Protein AF-A0A661NFJ4-F1 (afdb_monomer)

Secondary structure (DSSP, 8-state):
-EEEES--TT--GGGGGGGGGSS-EEEEESS--GGGGT-SEEEE---GGGS-EEEE-TT--EEEE---SPPSTT---HHHHHHHHHHHTT------SHHHHHHHHHSPP-STTS-S--

Nearest PDB structures (foldseek):
  8gym-assembly1_s1  TM=8.996E-01  e=2.548E-04  Tetrahymena thermophila SB210
  8b9z-assembly1_G  TM=8.780E-01  e=3.306E-04  Drosophila melanogaster
  6zkh-assembly1_3  TM=8.379E-01  e=2.548E-04  Ovis aries
  8qby-assembly1_G  TM=8.697E-01  e=7.218E-04  Paracoccus denitrificans PD1222
  5xtb-assembly1_M  TM=7.937E-01  e=1.964E-04  Homo sapiens

pLDDT: mean 86.98, std 15.1, range [30.31, 97.31]

Structure (mmCIF, N/CA/C/O backbone):
data_AF-A0A661NFJ4-F1
#
_entry.id   AF-A0A661NFJ4-F1
#
loop_
_atom_site.group_PDB
_atom_site.id
_atom_site.type_symbol
_atom_site.label_atom_id
_atom_site.label_alt_id
_atom_site.label_comp_id
_atom_site.label_asym_id
_atom_site.label_entity_id
_atom_site.label_seq_id
_atom_site.pdbx_PDB_ins_code
_atom_site.Cartn_x
_atom_site.Cartn_y
_atom_site.Cartn_z
_atom_site.occupancy
_atom_site.B_iso_or_equiv
_atom_site.auth_seq_id
_atom_site.auth_comp_id
_atom_site.auth_asym_id
_atom_site.auth_atom_id
_atom_site.pdbx_PDB_model_num
ATOM 1 N N . GLY A 1 1 ? -8.322 -1.959 15.022 1.00 85.56 1 GLY A N 1
ATOM 2 C CA . GLY A 1 1 ? -8.517 -2.694 13.759 1.00 85.56 1 GLY A CA 1
ATOM 3 C C . GLY A 1 1 ? -7.172 -3.016 13.150 1.00 85.56 1 GLY A C 1
ATOM 4 O O . GLY A 1 1 ? -6.188 -2.419 13.565 1.00 85.56 1 GLY A O 1
ATOM 5 N N . VAL A 1 2 ? -7.128 -3.949 12.206 1.00 91.12 2 VAL A N 1
ATOM 6 C CA . VAL A 1 2 ? -5.935 -4.354 11.458 1.00 91.12 2 VAL A CA 1
ATOM 7 C C . VAL A 1 2 ? -6.188 -4.130 9.974 1.00 91.12 2 VAL A C 1
ATOM 9 O O . VAL A 1 2 ? -7.239 -4.509 9.456 1.00 91.12 2 VAL A O 1
ATOM 12 N N . LEU A 1 3 ? -5.210 -3.520 9.309 1.00 91.62 3 LEU A N 1
ATOM 13 C CA . LEU A 1 3 ? -5.178 -3.347 7.865 1.00 91.62 3 LEU A CA 1
ATOM 14 C C . LEU A 1 3 ? -4.001 -4.148 7.310 1.00 91.62 3 LEU A C 1
ATOM 16 O O . LEU A 1 3 ? -2.861 -3.916 7.707 1.00 91.62 3 LEU A O 1
ATOM 20 N N . VAL A 1 4 ? -4.280 -5.088 6.413 1.00 91.50 4 VAL A N 1
ATOM 21 C CA . VAL A 1 4 ? -3.267 -5.918 5.753 1.00 91.50 4 VAL A CA 1
ATOM 22 C C . VAL A 1 4 ? -3.078 -5.425 4.325 1.00 91.50 4 VAL A C 1
ATOM 24 O O . VAL A 1 4 ? -4.048 -5.232 3.596 1.00 91.50 4 VAL A O 1
ATOM 27 N N . LEU A 1 5 ? -1.822 -5.206 3.935 1.00 92.06 5 LEU A N 1
ATOM 28 C CA . LEU A 1 5 ? -1.446 -4.769 2.593 1.00 92.06 5 LEU A CA 1
ATOM 29 C C . LEU A 1 5 ? -0.798 -5.937 1.845 1.00 92.06 5 LEU A C 1
ATOM 31 O O . LEU A 1 5 ? 0.300 -6.366 2.194 1.00 92.06 5 LEU A O 1
ATOM 35 N N . GLY A 1 6 ? -1.467 -6.420 0.802 1.00 86.31 6 GLY A N 1
ATOM 36 C CA . GLY A 1 6 ? -1.006 -7.531 -0.025 1.00 86.31 6 GLY A CA 1
ATOM 37 C C . GLY A 1 6 ? -1.443 -8.911 0.468 1.00 86.31 6 GLY A C 1
ATOM 38 O O . GLY A 1 6 ? -2.171 -9.063 1.446 1.00 86.31 6 GLY A O 1
ATOM 39 N N . SER A 1 7 ? -0.997 -9.931 -0.265 1.00 74.06 7 SER A N 1
ATOM 40 C CA . SER A 1 7 ? -1.223 -11.336 0.073 1.00 74.06 7 SER A CA 1
ATOM 41 C C . SER A 1 7 ? -0.051 -11.844 0.904 1.00 74.06 7 SER A C 1
ATOM 43 O O . SER A 1 7 ? 1.107 -11.575 0.582 1.00 74.06 7 SER A O 1
ATOM 45 N N . ALA A 1 8 ? -0.346 -12.554 1.987 1.00 68.81 8 ALA A N 1
ATOM 46 C CA . ALA A 1 8 ? 0.600 -12.871 3.047 1.00 68.81 8 ALA A CA 1
ATOM 47 C C . ALA A 1 8 ? 1.588 -14.018 2.727 1.00 68.81 8 ALA A C 1
ATOM 49 O O . ALA A 1 8 ? 1.872 -14.850 3.585 1.00 68.81 8 ALA A O 1
ATOM 50 N N . GLY A 1 9 ? 2.141 -14.029 1.511 1.00 70.75 9 GLY A N 1
ATOM 51 C CA . GLY A 1 9 ? 3.251 -14.894 1.110 1.00 70.75 9 GLY A CA 1
ATOM 52 C C . GLY A 1 9 ? 2.974 -16.386 1.295 1.00 70.75 9 GLY A C 1
ATOM 53 O O . GLY A 1 9 ? 2.007 -16.917 0.755 1.00 70.75 9 GLY A O 1
ATOM 54 N N . ASP A 1 10 ? 3.862 -17.040 2.040 1.00 76.56 10 ASP A N 1
ATOM 55 C CA . ASP A 1 10 ? 3.889 -18.470 2.364 1.00 76.56 10 ASP A CA 1
ATOM 56 C C . ASP A 1 10 ? 2.999 -18.864 3.556 1.00 76.56 10 ASP A C 1
ATOM 58 O O . ASP A 1 10 ? 2.848 -20.051 3.845 1.00 76.56 10 ASP A O 1
ATOM 62 N N . LYS A 1 11 ? 2.394 -17.889 4.243 1.00 81.94 11 LYS A N 1
ATOM 63 C CA . LYS A 1 11 ? 1.555 -18.133 5.422 1.00 81.94 11 LYS A CA 1
ATOM 64 C C . LYS A 1 11 ? 0.238 -18.809 5.054 1.00 81.94 11 LYS A C 1
ATOM 66 O O . LYS A 1 11 ? -0.421 -18.423 4.095 1.00 81.94 11 LYS A O 1
ATOM 71 N N . GLY A 1 12 ? -0.212 -19.755 5.867 1.00 83.69 12 GLY A N 1
ATOM 72 C CA . GLY A 1 12 ? -1.535 -20.365 5.759 1.00 83.69 12 GLY A CA 1
ATOM 73 C C . GLY A 1 12 ? -2.631 -19.534 6.434 1.00 83.69 12 GLY A C 1
ATOM 74 O O . GLY A 1 12 ? -2.366 -18.661 7.255 1.00 83.69 12 GLY A O 1
ATOM 75 N N . ALA A 1 13 ? -3.900 -19.845 6.146 1.00 81.12 13 ALA A N 1
ATOM 76 C CA . ALA A 1 13 ? -5.042 -19.191 6.802 1.00 81.12 13 ALA A CA 1
ATOM 77 C C . ALA A 1 13 ? -5.016 -19.357 8.339 1.00 81.12 13 ALA A C 1
ATOM 79 O O . ALA A 1 13 ? -5.410 -18.452 9.075 1.00 81.12 13 ALA A O 1
ATOM 80 N N . SER A 1 14 ? -4.501 -20.493 8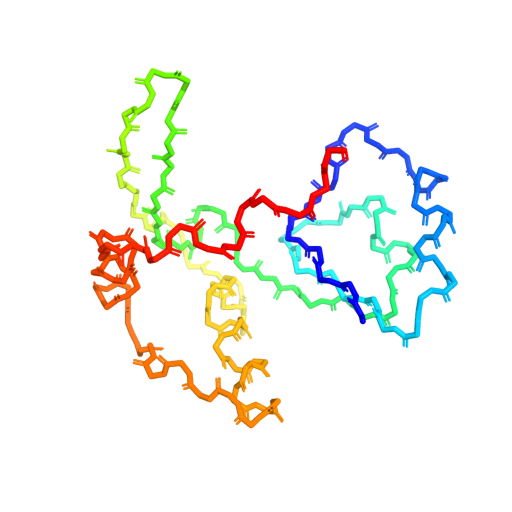.827 1.00 86.06 14 SER A N 1
ATOM 81 C CA . SER A 1 14 ? -4.326 -20.788 10.255 1.00 86.06 14 SER A CA 1
ATOM 82 C C . SER A 1 14 ? -3.385 -19.818 10.964 1.00 86.06 14 SER A C 1
ATOM 84 O O . SER A 1 14 ? -3.587 -19.534 12.143 1.00 86.06 14 SER A O 1
ATOM 86 N N . ASP A 1 15 ? -2.405 -19.257 10.253 1.00 88.25 15 ASP A N 1
ATOM 87 C CA . ASP A 1 15 ? -1.428 -18.329 10.836 1.00 88.25 15 ASP A CA 1
ATOM 88 C C . ASP A 1 15 ? -2.073 -16.991 11.218 1.00 88.25 15 ASP A C 1
ATOM 90 O O . ASP A 1 15 ? -1.551 -16.241 12.043 1.00 88.25 15 ASP A O 1
ATOM 94 N N . PHE A 1 16 ? -3.254 -16.708 10.664 1.00 86.88 16 PHE A N 1
ATOM 95 C CA . PHE A 1 16 ? -4.045 -15.517 10.954 1.00 86.88 16 PHE A CA 1
ATOM 96 C C . PHE A 1 16 ? -5.147 -15.762 11.986 1.00 86.88 16 PHE A C 1
ATOM 98 O O . PHE A 1 16 ? -5.919 -14.845 12.272 1.00 86.88 16 PHE A O 1
ATOM 105 N N . ALA A 1 17 ? -5.214 -16.952 12.596 1.00 86.75 17 ALA A N 1
ATOM 106 C CA . ALA A 1 17 ? -6.213 -17.275 13.614 1.00 86.75 17 ALA A CA 1
ATOM 107 C C . ALA A 1 17 ? -6.312 -16.222 14.744 1.00 86.75 17 ALA A C 1
ATOM 109 O O . ALA A 1 17 ? -7.437 -15.882 15.119 1.00 86.75 17 ALA A O 1
ATOM 110 N N . PRO A 1 18 ? -5.213 -15.615 15.249 1.00 87.38 18 PRO A N 1
ATOM 111 C CA . PRO A 1 18 ? -5.310 -14.547 16.247 1.00 87.38 18 PRO A CA 1
ATOM 112 C C . PRO A 1 18 ? -6.057 -13.296 15.757 1.00 87.38 18 PRO A C 1
ATOM 114 O O . PRO A 1 18 ? -6.724 -12.631 16.550 1.00 87.38 18 PRO A O 1
ATOM 117 N N . LEU A 1 19 ? -5.986 -12.986 14.457 1.00 85.50 19 LEU A N 1
ATOM 118 C CA . LEU A 1 19 ? -6.587 -11.783 13.871 1.00 85.50 19 LEU A CA 1
ATOM 119 C C . LEU A 1 19 ? -8.113 -11.876 13.762 1.00 85.50 19 LEU A C 1
ATOM 121 O O . LEU A 1 19 ? -8.776 -10.844 13.684 1.00 85.50 19 LEU A O 1
ATOM 125 N N . THR A 1 20 ? -8.684 -13.082 13.833 1.00 84.12 20 THR A N 1
ATOM 126 C CA . THR A 1 20 ? -10.145 -13.290 13.810 1.00 84.12 20 THR A CA 1
ATOM 127 C C . THR A 1 20 ? -10.852 -12.685 15.025 1.00 84.12 20 THR A C 1
ATOM 129 O O . THR A 1 20 ? -12.032 -12.357 14.956 1.00 84.12 20 THR A O 1
ATOM 132 N N . LYS A 1 21 ? -10.126 -12.484 16.132 1.00 88.06 21 LYS A N 1
ATOM 133 C CA . LYS A 1 21 ? -10.650 -11.888 17.371 1.00 88.06 21 LYS A CA 1
ATOM 134 C C . LYS A 1 21 ? -10.682 -10.358 17.342 1.00 88.06 21 LYS A C 1
ATOM 136 O O . LYS A 1 21 ? -11.180 -9.740 18.278 1.00 88.06 21 LYS A O 1
ATOM 141 N N . ILE A 1 22 ? -10.117 -9.730 16.311 1.00 90.19 22 ILE A N 1
ATOM 142 C CA . ILE A 1 22 ? -10.006 -8.273 16.222 1.00 90.19 22 ILE A CA 1
ATOM 143 C C . ILE A 1 22 ? -11.274 -7.708 15.585 1.00 90.19 22 ILE A C 1
ATOM 145 O O . ILE A 1 22 ? -11.693 -8.143 14.521 1.00 90.19 22 ILE A O 1
ATOM 149 N N . HIS A 1 23 ? -11.846 -6.674 16.198 1.00 86.75 23 HIS A N 1
ATOM 150 C CA . HIS A 1 23 ? -13.135 -6.092 15.795 1.00 86.75 23 HIS A CA 1
ATOM 151 C C . HIS A 1 23 ? -13.209 -5.485 14.386 1.00 86.75 23 HIS A C 1
ATOM 153 O O . HIS A 1 23 ? -14.303 -5.203 13.918 1.00 86.75 23 HIS A O 1
ATOM 159 N N . ALA A 1 24 ? -12.076 -5.230 13.738 1.00 89.56 24 ALA A N 1
ATOM 160 C CA . ALA A 1 24 ? -12.033 -4.695 12.382 1.00 89.56 24 ALA A CA 1
ATOM 161 C C . ALA A 1 24 ? -10.801 -5.259 11.677 1.00 89.56 24 ALA A C 1
ATOM 163 O O . ALA A 1 24 ? -9.686 -4.938 12.096 1.00 89.56 24 ALA A O 1
ATOM 164 N N . SER A 1 25 ? -10.987 -6.086 10.646 1.00 91.56 25 SER A N 1
ATOM 165 C CA . SER A 1 25 ? -9.906 -6.633 9.816 1.00 91.56 25 SER A CA 1
ATOM 166 C C . SER A 1 25 ? -10.181 -6.402 8.326 1.00 91.56 25 SER A C 1
ATOM 168 O O . SER A 1 25 ? -11.193 -6.849 7.787 1.00 91.56 25 SER A O 1
ATOM 170 N N . VAL A 1 26 ? -9.277 -5.679 7.659 1.00 93.38 26 VAL A N 1
ATOM 171 C CA . VAL A 1 26 ? -9.414 -5.304 6.244 1.00 93.38 26 VAL A CA 1
ATOM 172 C C . VAL A 1 26 ? -8.186 -5.765 5.461 1.00 93.38 26 VAL A C 1
ATOM 174 O O . VAL A 1 26 ? -7.057 -5.513 5.881 1.00 93.38 26 VAL A O 1
ATOM 177 N N . SER A 1 27 ? -8.402 -6.427 4.325 1.00 94.31 27 SER A N 1
ATOM 178 C CA . SER A 1 27 ? -7.360 -6.849 3.379 1.00 94.31 27 SER A CA 1
ATOM 179 C C . SER A 1 27 ? -7.379 -5.952 2.143 1.00 94.31 27 SER A C 1
ATOM 181 O O . SER A 1 27 ? -8.421 -5.829 1.501 1.00 94.31 27 SER A O 1
ATOM 183 N N . LEU A 1 28 ? -6.247 -5.327 1.805 1.00 95.56 28 LEU A N 1
ATOM 184 C CA . LEU A 1 28 ? -6.036 -4.628 0.534 1.00 95.56 28 LEU A CA 1
ATOM 185 C C . LEU A 1 28 ? -5.135 -5.488 -0.359 1.00 95.56 28 LEU A C 1
ATOM 187 O O . LEU A 1 28 ? -3.909 -5.432 -0.236 1.00 95.56 28 LEU A O 1
ATOM 191 N N . SER A 1 29 ? -5.716 -6.286 -1.254 1.00 94.31 29 SER A N 1
ATOM 192 C CA . SER A 1 29 ? -4.975 -7.266 -2.061 1.00 94.31 29 SER A CA 1
ATOM 193 C C . SER A 1 29 ? -5.327 -7.192 -3.553 1.00 94.31 29 SER A C 1
ATOM 195 O O . SER A 1 29 ? -6.454 -6.894 -3.938 1.00 94.31 29 SER A O 1
ATOM 197 N N . ALA A 1 30 ? -4.338 -7.437 -4.418 1.00 93.31 30 ALA A N 1
ATOM 198 C CA . ALA A 1 30 ? -4.538 -7.528 -5.872 1.00 93.31 30 ALA A CA 1
ATOM 199 C C . ALA A 1 30 ? -4.869 -8.960 -6.335 1.00 93.31 30 ALA A C 1
ATOM 201 O O . ALA A 1 30 ? -5.349 -9.188 -7.443 1.00 93.31 30 ALA A O 1
ATOM 202 N N . ASN A 1 31 ? -4.607 -9.944 -5.476 1.00 91.19 31 ASN A N 1
ATOM 203 C CA . ASN A 1 31 ? -4.742 -11.365 -5.749 1.00 91.19 31 ASN A CA 1
ATOM 204 C C . ASN A 1 31 ? -5.293 -12.032 -4.492 1.00 91.19 31 ASN A C 1
ATOM 206 O O . ASN A 1 31 ? -4.986 -11.589 -3.385 1.00 91.19 31 ASN A O 1
ATOM 210 N N . ARG A 1 32 ? -6.041 -13.127 -4.666 1.00 89.31 32 ARG A N 1
ATOM 211 C CA . ARG A 1 32 ? -6.548 -13.900 -3.529 1.00 89.31 32 ARG A CA 1
ATOM 212 C C . ARG A 1 32 ? -5.398 -14.411 -2.671 1.00 89.31 32 ARG A C 1
ATOM 214 O O . ARG A 1 32 ? -4.466 -15.029 -3.189 1.00 89.31 32 ARG A O 1
ATOM 221 N N . GLY A 1 33 ? -5.501 -14.163 -1.373 1.00 88.06 33 GLY A N 1
ATOM 222 C CA . GLY A 1 33 ? -4.520 -14.567 -0.381 1.00 88.06 33 GLY A CA 1
ATOM 223 C C . GLY A 1 33 ? -5.111 -15.380 0.773 1.00 88.06 33 GLY A C 1
ATOM 224 O O . GLY A 1 33 ? -6.319 -15.349 1.005 1.00 88.06 33 GLY A O 1
ATOM 225 N N . PRO A 1 34 ? -4.262 -16.069 1.552 1.00 88.94 34 PRO A N 1
ATOM 226 C CA . PRO A 1 34 ? -4.676 -16.844 2.726 1.00 88.94 34 PRO A CA 1
ATOM 227 C C . PRO A 1 34 ? -5.409 -16.013 3.791 1.00 88.94 34 PRO A C 1
ATOM 229 O O . PRO A 1 34 ? -6.307 -16.518 4.461 1.00 88.94 34 PRO A O 1
ATOM 232 N N . PHE A 1 35 ? -5.069 -14.726 3.912 1.00 88.62 35 PHE A N 1
ATOM 233 C CA . PHE A 1 35 ? -5.733 -13.806 4.836 1.00 88.62 35 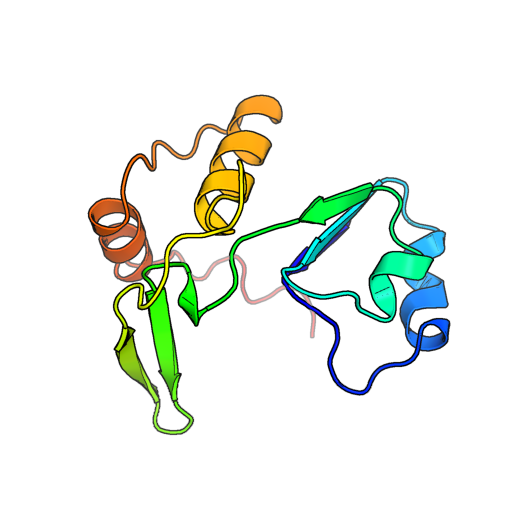PHE A CA 1
ATOM 234 C C . PHE A 1 35 ? -7.151 -13.410 4.388 1.00 88.62 35 PHE A C 1
ATOM 236 O O . PHE A 1 35 ? -8.003 -13.145 5.231 1.00 88.62 35 PHE A O 1
ATOM 243 N N . ASP A 1 36 ? -7.449 -13.431 3.086 1.00 89.38 36 ASP A N 1
ATOM 244 C CA . ASP A 1 36 ? -8.763 -13.029 2.563 1.00 89.38 36 ASP A CA 1
ATOM 245 C C . ASP A 1 36 ? -9.886 -13.956 3.054 1.00 89.38 36 ASP A C 1
ATO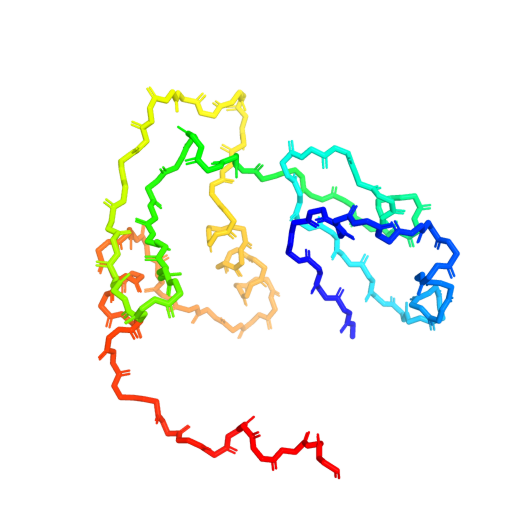M 247 O O . ASP A 1 36 ? -11.035 -13.538 3.154 1.00 89.38 36 ASP A O 1
ATOM 251 N N . ALA A 1 37 ? -9.551 -15.203 3.409 1.00 87.19 37 ALA A N 1
ATOM 252 C CA . ALA A 1 37 ? -10.488 -16.171 3.978 1.00 87.19 37 ALA A CA 1
ATOM 253 C C . ALA A 1 37 ? -10.928 -15.834 5.414 1.00 87.19 37 ALA A C 1
ATOM 255 O O . ALA A 1 37 ? -11.932 -16.364 5.884 1.00 87.19 37 ALA A O 1
ATOM 256 N N . VAL A 1 38 ? -10.173 -14.987 6.120 1.00 88.75 38 VAL A N 1
ATOM 257 C CA . VAL A 1 38 ? -10.433 -14.620 7.523 1.00 88.75 38 VAL A CA 1
ATOM 258 C C . VAL A 1 38 ? -10.619 -13.113 7.731 1.00 88.75 38 VAL A C 1
ATOM 260 O O . VAL A 1 38 ? -10.913 -12.672 8.845 1.00 88.75 38 VAL A O 1
ATOM 263 N N . ALA A 1 39 ? -10.435 -12.309 6.682 1.00 91.00 39 ALA A N 1
ATOM 264 C CA . ALA A 1 39 ? -10.680 -10.875 6.709 1.00 91.00 39 ALA A CA 1
ATOM 265 C C . ALA A 1 39 ? -12.188 -10.585 6.740 1.00 91.00 39 ALA A C 1
ATOM 267 O O . ALA A 1 39 ? -12.972 -11.236 6.054 1.00 91.00 39 ALA A O 1
ATOM 268 N N . GLN A 1 40 ? -12.599 -9.575 7.508 1.00 93.25 40 GLN A N 1
ATOM 269 C CA . GLN A 1 40 ? -13.999 -9.132 7.531 1.00 93.25 40 GLN A CA 1
ATOM 270 C C . GLN A 1 40 ? -14.364 -8.381 6.252 1.00 93.25 40 GLN A C 1
ATOM 272 O O . GLN A 1 40 ? -15.489 -8.483 5.769 1.00 93.25 40 GLN A O 1
ATOM 277 N N . VAL A 1 41 ? -13.408 -7.633 5.699 1.00 93.38 41 VAL A N 1
ATOM 278 C CA . VAL A 1 41 ? -13.563 -6.926 4.428 1.00 93.38 41 VAL A CA 1
ATOM 279 C C . VAL A 1 41 ? -12.329 -7.165 3.569 1.00 93.38 41 VAL A C 1
ATOM 281 O O . VAL A 1 41 ? -11.198 -6.992 4.021 1.00 93.38 41 VAL A O 1
ATOM 284 N N . VAL A 1 42 ? -12.550 -7.518 2.307 1.00 93.62 42 VAL A N 1
ATOM 285 C CA . VAL A 1 42 ? -11.503 -7.581 1.284 1.00 93.62 42 VAL A CA 1
ATOM 286 C C . VAL A 1 42 ? -11.785 -6.484 0.270 1.00 93.62 42 VAL A C 1
ATOM 288 O O . VAL A 1 42 ? -12.856 -6.455 -0.336 1.00 93.62 42 VAL A O 1
ATOM 291 N N . VAL A 1 43 ? -10.833 -5.572 0.097 1.00 94.88 43 VAL A N 1
ATOM 292 C CA . VAL A 1 43 ? -10.902 -4.478 -0.872 1.00 94.88 43 VAL A CA 1
ATOM 293 C C . VAL A 1 43 ? -9.856 -4.740 -1.953 1.00 94.88 43 VAL A C 1
ATOM 295 O O . VAL A 1 43 ? -8.655 -4.648 -1.685 1.00 94.88 43 VAL A O 1
ATOM 298 N N . PRO A 1 44 ? -10.285 -5.070 -3.179 1.00 94.62 44 PRO A N 1
ATOM 299 C CA . PRO A 1 44 ? -9.358 -5.282 -4.276 1.00 94.62 44 PRO A CA 1
ATOM 300 C C . PRO A 1 44 ? -8.615 -3.990 -4.644 1.00 94.62 44 PRO A C 1
ATOM 302 O O . PRO A 1 44 ? -9.234 -2.936 -4.806 1.00 94.62 44 PRO A O 1
ATOM 305 N N . VAL A 1 45 ? -7.295 -4.072 -4.809 1.00 96.31 45 VAL A N 1
ATOM 306 C CA . VAL A 1 45 ? -6.426 -2.938 -5.183 1.00 96.31 45 VAL A CA 1
ATOM 307 C C . VAL A 1 45 ? -5.536 -3.290 -6.371 1.00 96.31 45 VAL A C 1
ATOM 309 O O . VAL A 1 45 ? -5.352 -4.461 -6.693 1.00 96.31 45 VAL A O 1
ATOM 312 N N . ALA A 1 46 ? -4.988 -2.272 -7.037 1.00 96.44 46 ALA A N 1
ATOM 313 C CA . ALA A 1 46 ? -4.178 -2.465 -8.237 1.00 96.44 46 ALA A CA 1
ATOM 314 C C . ALA A 1 46 ? -2.923 -3.301 -7.950 1.00 96.44 46 ALA A C 1
ATOM 316 O O . ALA A 1 46 ? -2.256 -3.118 -6.925 1.00 96.44 46 ALA A O 1
ATOM 317 N N . SER A 1 47 ? -2.557 -4.174 -8.889 1.00 95.12 47 SER A N 1
ATOM 318 C CA . SER A 1 47 ? -1.282 -4.894 -8.830 1.00 95.12 47 SER A CA 1
ATOM 319 C C . SER A 1 47 ? -0.094 -3.947 -9.053 1.00 95.12 47 SER A C 1
ATOM 321 O O . SER A 1 47 ? -0.248 -2.780 -9.429 1.00 95.12 47 SER A O 1
ATOM 323 N N . TRP A 1 4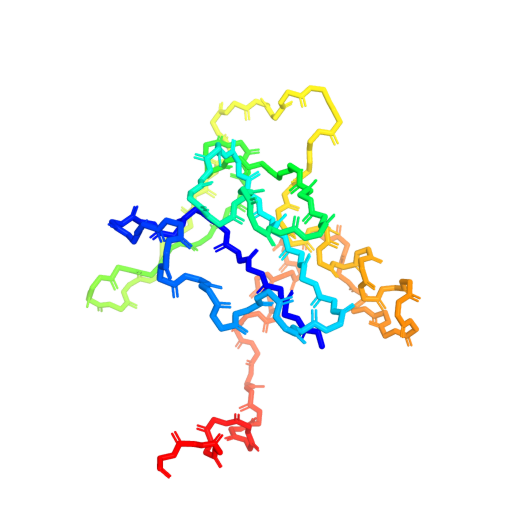8 ? 1.131 -4.422 -8.825 1.00 93.75 48 TRP A N 1
ATOM 324 C CA . TRP A 1 48 ? 2.333 -3.623 -9.096 1.00 93.75 48 TRP A CA 1
ATOM 325 C C . TRP A 1 48 ? 2.461 -3.261 -10.588 1.00 93.75 48 TRP A C 1
ATOM 327 O O . TRP A 1 48 ? 2.942 -2.180 -10.909 1.00 93.75 48 TRP A O 1
ATOM 337 N N . ALA A 1 49 ? 1.970 -4.101 -11.504 1.00 95.75 49 ALA A N 1
ATOM 338 C CA . ALA A 1 49 ? 2.000 -3.827 -12.943 1.00 95.75 49 ALA A CA 1
ATOM 339 C C . ALA A 1 49 ? 0.977 -2.753 -13.372 1.00 95.75 49 ALA A C 1
ATOM 341 O O . ALA A 1 49 ? 1.104 -2.148 -14.440 1.00 95.75 49 ALA A O 1
ATOM 342 N N . GLU A 1 50 ? -0.023 -2.491 -12.530 1.00 96.69 50 GLU A N 1
ATOM 343 C CA . GLU A 1 50 ? -1.175 -1.630 -12.813 1.00 96.69 50 GLU A CA 1
ATOM 344 C C . GLU A 1 50 ? -1.059 -0.222 -12.217 1.00 96.69 50 GLU A C 1
ATOM 346 O O . GLU A 1 50 ? -1.952 0.614 -12.384 1.00 96.69 50 GLU A O 1
ATOM 351 N N . GLN A 1 51 ? 0.045 0.085 -11.534 1.00 95.12 51 GLN A N 1
ATOM 352 C CA . GLN A 1 51 ? 0.233 1.365 -10.858 1.00 95.12 51 GLN A CA 1
ATOM 353 C C . GLN A 1 51 ? 1.643 1.927 -11.033 1.00 95.12 51 GLN A C 1
ATOM 355 O O . GLN A 1 51 ? 2.548 1.285 -11.555 1.00 95.12 51 GLN A O 1
ATOM 360 N N . HIS A 1 52 ? 1.822 3.175 -10.610 1.00 95.44 52 HIS A N 1
ATOM 361 C CA . HIS A 1 52 ? 3.143 3.764 -10.432 1.00 95.44 52 HIS A CA 1
ATOM 362 C C . HIS A 1 52 ? 3.562 3.572 -8.981 1.00 95.44 52 HIS A C 1
ATOM 364 O O . HIS A 1 52 ? 2.752 3.784 -8.080 1.00 95.44 52 HIS A O 1
ATOM 370 N N . GLY A 1 53 ? 4.829 3.258 -8.751 1.00 93.69 53 GLY A N 1
ATOM 371 C CA . GLY A 1 53 ? 5.328 3.085 -7.396 1.00 93.69 53 GLY A CA 1
ATOM 372 C C . GLY A 1 53 ? 6.838 3.164 -7.317 1.00 93.69 53 GLY A C 1
ATOM 373 O O . GLY A 1 53 ? 7.504 3.630 -8.252 1.00 93.69 53 GLY A O 1
ATOM 374 N N . THR A 1 54 ? 7.337 2.743 -6.165 1.00 94.62 54 THR A N 1
ATOM 375 C CA . THR A 1 54 ? 8.752 2.690 -5.827 1.00 94.62 54 THR A CA 1
ATOM 376 C C . THR A 1 54 ? 8.995 1.406 -5.047 1.00 94.62 54 THR A C 1
ATOM 378 O O . THR A 1 54 ? 8.278 1.145 -4.084 1.00 94.62 54 THR A O 1
ATOM 381 N N . PHE A 1 55 ? 9.990 0.625 -5.455 1.00 94.81 55 PHE A N 1
ATOM 382 C CA . PHE A 1 55 ? 10.536 -0.468 -4.654 1.00 94.81 55 PHE A CA 1
ATOM 383 C C . PHE A 1 55 ? 11.887 -0.053 -4.086 1.00 94.81 55 PHE A C 1
ATOM 385 O O . PHE A 1 55 ? 12.604 0.735 -4.699 1.00 94.81 55 PHE A O 1
ATOM 392 N N . VAL A 1 56 ? 12.221 -0.586 -2.917 1.00 94.94 56 VAL A N 1
ATOM 393 C CA . VAL A 1 56 ? 13.571 -0.518 -2.362 1.00 94.94 56 VAL A CA 1
ATOM 394 C C . VAL A 1 56 ? 14.117 -1.935 -2.401 1.00 94.94 56 VAL A C 1
ATOM 396 O O . VAL A 1 56 ? 13.471 -2.851 -1.891 1.00 94.94 56 VAL A O 1
ATOM 399 N N . ASN A 1 57 ? 15.243 -2.128 -3.081 1.00 95.44 57 ASN A N 1
ATOM 400 C CA . ASN A 1 57 ? 15.865 -3.443 -3.180 1.00 95.44 57 ASN A CA 1
ATOM 401 C C . ASN A 1 57 ? 16.657 -3.783 -1.898 1.00 95.44 57 ASN A C 1
ATOM 403 O O . ASN A 1 57 ? 16.740 -2.984 -0.965 1.00 95.44 57 ASN A O 1
ATOM 407 N N . VAL A 1 58 ? 17.262 -4.972 -1.868 1.00 96.25 58 VAL A N 1
ATOM 408 C CA . VAL A 1 58 ? 18.070 -5.444 -0.728 1.00 96.25 58 VAL A CA 1
ATOM 409 C C . VAL A 1 58 ? 19.302 -4.577 -0.440 1.00 96.25 58 VAL A C 1
ATOM 411 O O . VAL A 1 58 ? 19.751 -4.536 0.700 1.00 96.25 58 VAL A O 1
ATOM 414 N N . ASP A 1 59 ? 19.800 -3.837 -1.433 1.00 96.56 59 ASP A N 1
ATOM 415 C CA . ASP A 1 59 ? 20.932 -2.910 -1.297 1.00 96.56 59 ASP A CA 1
ATOM 416 C C . ASP A 1 59 ? 20.496 -1.505 -0.839 1.00 96.56 59 ASP A C 1
ATOM 418 O O . ASP A 1 59 ? 21.302 -0.577 -0.791 1.00 96.56 59 ASP A O 1
ATOM 422 N N . GLY A 1 60 ? 19.206 -1.309 -0.548 1.00 93.88 60 GLY A N 1
ATOM 423 C CA . GLY A 1 60 ? 18.654 -0.015 -0.150 1.00 93.88 60 GLY A CA 1
ATOM 424 C C . GLY A 1 60 ? 18.436 0.963 -1.309 1.00 93.88 60 GLY A C 1
ATOM 425 O O . GLY A 1 60 ? 18.130 2.134 -1.080 1.00 93.88 60 GLY A O 1
ATOM 426 N N . LEU A 1 61 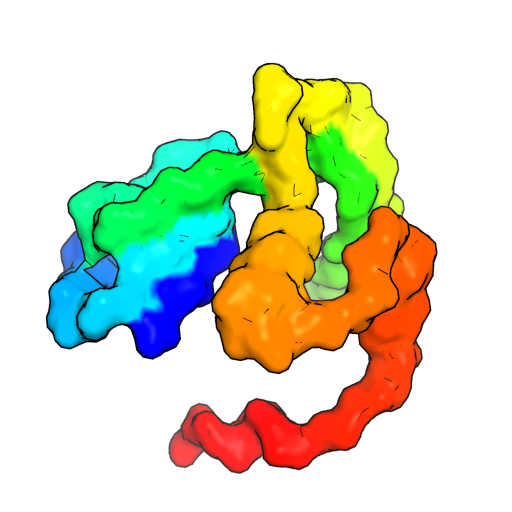? 18.555 0.517 -2.562 1.00 93.94 61 LEU A N 1
ATOM 427 C CA . LEU A 1 61 ? 18.366 1.369 -3.732 1.00 93.94 61 LEU A CA 1
ATOM 428 C C . LEU A 1 61 ? 16.879 1.560 -4.033 1.00 93.94 61 LEU A C 1
ATOM 430 O O . LEU A 1 61 ? 16.144 0.607 -4.301 1.00 93.94 61 LEU A O 1
ATOM 434 N N . SER A 1 62 ? 16.452 2.823 -4.030 1.00 94.81 62 SER A N 1
ATOM 435 C CA . SER A 1 62 ? 15.099 3.236 -4.398 1.00 94.81 62 SER A CA 1
ATOM 436 C C . SER A 1 62 ? 14.933 3.255 -5.917 1.00 94.81 62 SER A C 1
ATOM 438 O O . SER A 1 62 ? 15.602 4.008 -6.627 1.00 94.81 62 SER A O 1
ATOM 440 N N . GLN A 1 63 ? 14.021 2.431 -6.425 1.00 95.31 63 GLN A N 1
ATOM 441 C CA . GLN A 1 63 ? 13.754 2.260 -7.848 1.00 95.31 63 GLN A CA 1
ATOM 442 C C . GLN A 1 63 ? 12.290 2.562 -8.146 1.00 95.31 63 GLN A C 1
ATOM 444 O O . GLN A 1 63 ? 11.375 1.884 -7.674 1.00 95.31 63 GLN A O 1
ATOM 449 N N . THR A 1 64 ? 12.049 3.586 -8.962 1.00 95.00 64 THR A N 1
ATOM 450 C CA . THR A 1 64 ? 10.691 3.913 -9.404 1.00 95.00 64 THR A CA 1
ATOM 451 C C . THR A 1 64 ? 10.287 3.062 -10.596 1.00 95.00 64 THR A C 1
ATOM 453 O O . THR A 1 64 ? 11.055 2.941 -11.549 1.00 95.00 64 THR A O 1
ATOM 456 N N . PHE A 1 65 ? 9.044 2.591 -10.609 1.00 95.06 65 PHE A N 1
ATOM 457 C CA . PHE A 1 65 ? 8.452 1.939 -11.773 1.00 95.06 65 PHE A CA 1
ATOM 458 C C . PHE A 1 65 ? 7.251 2.724 -12.305 1.00 95.06 65 PHE A C 1
ATOM 460 O O . PHE A 1 65 ? 6.660 3.581 -11.630 1.00 95.06 65 PHE A O 1
ATOM 467 N N . LYS A 1 66 ? 6.915 2.452 -13.566 1.00 95.62 66 LYS A N 1
ATOM 468 C CA . LYS A 1 66 ? 5.741 3.000 -14.242 1.00 95.62 66 LYS A CA 1
ATOM 469 C C . LYS A 1 66 ? 4.709 1.898 -14.430 1.00 95.62 66 LYS A C 1
ATOM 471 O O . LYS A 1 66 ? 5.072 0.738 -14.596 1.00 95.62 66 LYS A O 1
ATOM 476 N N . ARG A 1 67 ? 3.442 2.302 -14.452 1.00 96.12 67 ARG A N 1
ATOM 477 C CA . ARG A 1 67 ? 2.332 1.430 -14.818 1.00 96.12 67 ARG A CA 1
ATOM 478 C C . ARG A 1 67 ? 2.571 0.825 -16.203 1.00 96.12 67 ARG A C 1
ATOM 480 O O . ARG A 1 67 ? 2.816 1.573 -17.148 1.00 96.12 67 ARG A O 1
ATOM 487 N N . ALA A 1 68 ? 2.471 -0.496 -16.301 1.00 97.31 68 ALA A N 1
ATOM 488 C CA . ALA A 1 68 ? 2.604 -1.241 -17.549 1.00 97.31 68 ALA A CA 1
ATOM 489 C C . ALA A 1 68 ? 1.246 -1.449 -18.234 1.00 97.31 68 ALA A C 1
ATOM 491 O O . ALA A 1 68 ? 1.133 -1.274 -19.443 1.00 97.31 68 ALA A O 1
ATOM 492 N N . ILE A 1 69 ? 0.209 -1.769 -17.455 1.00 96.56 69 ILE A N 1
ATOM 493 C CA . ILE A 1 69 ? -1.161 -2.006 -17.936 1.00 96.56 69 ILE A CA 1
ATOM 494 C C . ILE A 1 69 ? -2.175 -1.217 -17.107 1.00 96.56 69 ILE A C 1
ATOM 496 O O . ILE A 1 69 ? -1.879 -0.796 -15.994 1.00 96.56 69 ILE A O 1
ATOM 500 N N . ALA A 1 70 ? -3.371 -0.972 -17.639 1.00 95.62 70 ALA A N 1
ATOM 501 C CA . ALA A 1 70 ? -4.440 -0.363 -16.851 1.00 95.62 70 ALA A CA 1
ATOM 502 C C . ALA A 1 70 ? -5.007 -1.372 -15.840 1.00 95.62 70 ALA A C 1
ATOM 504 O O . ALA A 1 70 ? -5.155 -2.550 -16.165 1.00 95.62 70 ALA A O 1
ATOM 505 N N . ALA A 1 71 ? -5.352 -0.899 -14.641 1.00 95.12 71 ALA A N 1
ATOM 506 C CA . ALA A 1 71 ? -6.085 -1.707 -13.675 1.00 95.12 71 ALA A CA 1
ATOM 507 C C . ALA A 1 71 ? -7.476 -2.066 -14.236 1.00 95.12 71 ALA A C 1
ATOM 509 O O . ALA A 1 71 ? -8.088 -1.242 -14.926 1.00 95.12 71 ALA A O 1
ATOM 510 N N . PRO A 1 72 ? -7.996 -3.272 -13.964 1.00 93.94 72 PRO A N 1
ATOM 511 C CA . PRO A 1 72 ? -9.301 -3.676 -14.465 1.00 93.94 72 PRO A CA 1
ATOM 512 C C . PRO A 1 72 ? -10.430 -2.886 -13.787 1.00 93.94 72 PRO A C 1
ATOM 514 O O . PRO A 1 72 ? -10.435 -2.678 -12.576 1.00 93.94 72 PRO A O 1
ATOM 517 N N . GLY A 1 73 ? -11.443 -2.485 -14.557 1.00 93.31 73 GLY A N 1
ATOM 518 C CA . GLY A 1 73 ? -12.670 -1.889 -14.022 1.00 93.31 73 GLY A CA 1
ATOM 519 C C . GLY A 1 73 ? -12.434 -0.628 -13.180 1.00 93.31 73 GLY A C 1
ATOM 520 O O . GLY A 1 73 ? -11.936 0.375 -13.681 1.00 93.31 73 GLY A O 1
ATOM 521 N N . ARG A 1 74 ? -12.855 -0.667 -11.908 1.00 91.81 74 ARG A N 1
ATOM 522 C CA . ARG A 1 74 ? -12.767 0.456 -10.951 1.00 91.81 74 ARG A CA 1
ATOM 523 C C . ARG A 1 74 ? -11.639 0.288 -9.929 1.00 91.81 74 ARG A C 1
ATOM 525 O O . ARG A 1 74 ? -11.671 0.917 -8.876 1.00 91.81 74 ARG A O 1
ATOM 532 N N . ILE A 1 75 ? -10.678 -0.589 -10.208 1.00 96.00 75 ILE A N 1
ATOM 533 C CA . ILE A 1 75 ? -9.562 -0.847 -9.304 1.00 96.00 75 ILE A CA 1
ATOM 534 C C . ILE A 1 75 ? -8.608 0.345 -9.292 1.00 96.00 75 ILE A C 1
ATOM 536 O O . ILE A 1 75 ? -8.224 0.874 -10.335 1.00 96.00 75 ILE A O 1
ATOM 540 N N . VAL A 1 76 ? -8.217 0.754 -8.087 1.00 95.62 76 VAL A N 1
ATOM 541 C CA . VAL A 1 76 ? -7.312 1.879 -7.854 1.00 95.62 76 VAL A CA 1
ATOM 542 C C . VAL A 1 76 ? -6.044 1.426 -7.125 1.00 95.62 76 VAL A C 1
ATOM 544 O O . VAL A 1 76 ? -6.043 0.388 -6.457 1.00 95.62 76 VAL A O 1
ATOM 547 N N . PRO A 1 77 ? -4.940 2.187 -7.231 1.00 95.56 77 PRO A N 1
ATOM 548 C CA . PRO A 1 77 ? -3.741 1.968 -6.430 1.00 95.56 77 PRO A CA 1
ATOM 549 C C . PRO A 1 77 ? -4.022 1.898 -4.925 1.00 95.56 77 PRO A C 1
ATOM 551 O O . PRO A 1 77 ? -4.860 2.635 -4.398 1.00 95.56 77 PRO A O 1
ATOM 554 N N . THR A 1 78 ? -3.249 1.080 -4.208 1.00 95.06 78 THR A N 1
ATOM 555 C CA . THR A 1 78 ? -3.392 0.891 -2.754 1.00 95.06 78 THR A CA 1
ATOM 556 C C . THR A 1 78 ? -3.328 2.214 -1.991 1.00 95.06 78 THR A C 1
ATOM 558 O O . THR A 1 78 ? -4.116 2.435 -1.077 1.00 95.06 78 THR A O 1
ATOM 561 N N . TRP A 1 79 ? -2.450 3.138 -2.397 1.00 94.56 79 TRP A N 1
ATOM 562 C CA . TRP A 1 79 ? -2.321 4.443 -1.741 1.00 94.56 79 TRP A CA 1
ATOM 563 C C . TRP A 1 79 ? -3.585 5.305 -1.861 1.00 94.56 79 TRP A C 1
ATOM 565 O O . TRP A 1 79 ? -3.916 6.004 -0.913 1.00 94.56 79 TRP A O 1
ATOM 575 N N . GLN A 1 80 ? -4.324 5.228 -2.975 1.00 95.81 80 GLN A N 1
ATOM 576 C CA . GLN A 1 80 ? -5.588 5.964 -3.131 1.00 95.81 80 GLN A CA 1
ATOM 577 C C . GLN A 1 80 ? -6.663 5.399 -2.209 1.00 95.81 80 GLN A C 1
ATOM 579 O O . GLN A 1 80 ? -7.401 6.153 -1.584 1.00 95.81 80 GLN A O 1
ATOM 584 N N . THR A 1 81 ? -6.699 4.072 -2.072 1.00 95.50 81 THR A N 1
ATOM 585 C CA . THR A 1 81 ? -7.605 3.399 -1.131 1.00 95.50 81 THR A CA 1
ATOM 586 C C . THR A 1 81 ? -7.299 3.813 0.309 1.00 95.50 81 THR A C 1
ATOM 588 O O . THR A 1 81 ? -8.215 4.101 1.070 1.00 95.50 81 THR A O 1
ATOM 591 N N . LEU A 1 82 ? -6.017 3.916 0.679 1.00 94.88 82 LEU A N 1
ATOM 592 C CA . LEU A 1 82 ? -5.605 4.398 2.002 1.00 94.88 82 LEU A CA 1
ATOM 593 C C . LEU A 1 82 ? -6.021 5.850 2.255 1.00 94.88 82 LEU A C 1
ATOM 595 O O . LEU A 1 82 ? -6.489 6.154 3.348 1.00 94.88 82 LEU A O 1
ATOM 599 N N . VAL A 1 83 ? -5.879 6.728 1.258 1.00 95.25 83 VAL A N 1
ATOM 600 C CA . VAL A 1 83 ? -6.326 8.127 1.357 1.00 95.25 83 VAL A CA 1
ATOM 601 C C . VAL A 1 83 ? -7.835 8.194 1.575 1.00 95.25 83 VAL A C 1
ATOM 603 O O . VAL A 1 83 ? -8.264 8.857 2.514 1.00 95.25 83 VAL A O 1
ATOM 606 N N . ALA A 1 84 ? -8.623 7.454 0.790 1.00 94.94 84 ALA A N 1
ATOM 607 C CA . ALA A 1 84 ? -10.077 7.407 0.943 1.00 94.94 84 ALA A CA 1
ATOM 608 C C . ALA A 1 84 ? -10.498 6.869 2.323 1.00 94.94 84 ALA A C 1
ATOM 610 O O . ALA A 1 84 ? -11.347 7.454 2.986 1.00 94.94 84 ALA A O 1
ATOM 611 N N . ILE A 1 85 ? -9.855 5.799 2.808 1.00 93.62 85 ILE A N 1
ATOM 612 C CA . ILE A 1 85 ? -10.100 5.282 4.164 1.00 93.62 85 ILE A CA 1
ATOM 613 C C . ILE A 1 85 ? -9.775 6.351 5.215 1.00 93.62 85 ILE A C 1
ATOM 615 O O . ILE A 1 85 ? -10.533 6.537 6.164 1.00 93.62 85 ILE A O 1
ATOM 619 N N . ALA A 1 86 ? -8.659 7.063 5.065 1.00 94.31 86 ALA A N 1
ATOM 620 C CA . ALA A 1 86 ? -8.259 8.099 6.007 1.00 94.31 86 ALA A CA 1
ATOM 621 C C . ALA A 1 86 ? -9.240 9.286 6.017 1.00 94.31 86 ALA A C 1
ATOM 623 O O . ALA A 1 86 ? -9.530 9.819 7.088 1.00 94.31 86 ALA A O 1
ATOM 624 N N . GLU A 1 87 ? -9.782 9.671 4.859 1.00 95.38 87 GLU A N 1
ATOM 625 C CA . GLU A 1 87 ? -10.834 10.687 4.736 1.00 95.38 87 GLU A CA 1
ATOM 626 C C . GLU A 1 87 ? -12.103 10.285 5.496 1.00 95.38 87 GLU A C 1
ATOM 628 O O . GLU A 1 87 ? -12.565 11.052 6.341 1.00 95.38 87 GLU A O 1
ATOM 633 N N . GLU A 1 88 ? -12.595 9.060 5.295 1.00 94.06 88 GLU A N 1
ATOM 634 C CA . GLU A 1 88 ? -13.760 8.519 6.018 1.00 94.06 88 GLU A CA 1
ATOM 635 C C . GLU A 1 88 ? -13.516 8.410 7.533 1.00 94.06 88 GLU A C 1
ATOM 637 O O . GLU A 1 88 ? -14.426 8.566 8.346 1.00 94.06 88 GLU A O 1
ATOM 642 N N . MET A 1 89 ? -12.264 8.196 7.946 1.00 93.06 89 MET A N 1
ATOM 643 C CA . MET A 1 89 ?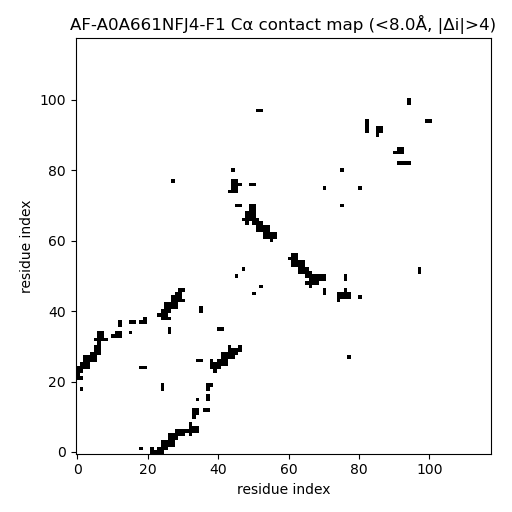 -11.859 8.197 9.356 1.00 93.06 89 MET A CA 1
ATOM 644 C C . MET A 1 89 ? -11.659 9.607 9.944 1.00 93.06 89 MET A C 1
ATOM 646 O O . MET A 1 89 ? -11.198 9.730 11.083 1.00 93.06 89 MET A O 1
ATOM 650 N N . GLY A 1 90 ? -11.954 10.675 9.194 1.00 96.06 90 GLY A N 1
ATOM 651 C CA . GLY A 1 90 ? -11.786 12.062 9.636 1.00 96.06 90 GLY A CA 1
ATOM 652 C C . GLY A 1 90 ? -10.325 12.521 9.723 1.00 96.06 90 GLY A C 1
ATOM 653 O O . GLY A 1 90 ? -10.016 13.476 10.436 1.00 96.06 90 GLY A O 1
ATOM 654 N N . LYS A 1 91 ? -9.408 11.844 9.021 1.00 94.50 91 LYS A N 1
ATOM 655 C CA . LYS A 1 91 ? -7.960 12.117 8.992 1.00 94.50 91 LYS A CA 1
ATOM 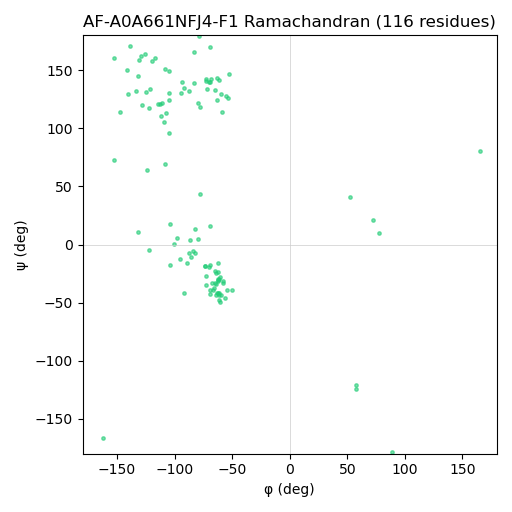656 C C . LYS A 1 91 ? -7.462 12.348 7.554 1.00 94.50 91 LYS A C 1
ATOM 658 O O . LYS A 1 91 ? -6.645 11.571 7.058 1.00 94.50 91 LYS A O 1
ATOM 663 N N . PRO A 1 92 ? -7.923 13.403 6.860 1.00 92.69 92 PRO A N 1
ATOM 664 C CA . PRO A 1 92 ? -7.587 13.620 5.455 1.00 92.69 92 PRO A CA 1
ATOM 665 C C . PRO A 1 92 ? -6.078 13.833 5.259 1.00 92.69 92 PRO A C 1
ATOM 667 O O . PRO A 1 92 ? -5.486 14.738 5.848 1.00 92.69 92 PRO A O 1
ATOM 670 N N . MET A 1 93 ? -5.456 13.026 4.393 1.00 87.81 93 MET A N 1
ATOM 671 C CA . MET A 1 93 ? -4.003 13.070 4.152 1.00 87.81 93 MET A CA 1
ATOM 672 C C . MET A 1 93 ? -3.580 14.114 3.105 1.00 87.81 93 MET A C 1
ATOM 674 O O . MET A 1 93 ? -2.390 14.384 2.975 1.00 87.81 93 MET A O 1
ATOM 678 N N . LYS A 1 94 ? -4.531 14.713 2.369 1.00 90.00 94 LYS A N 1
ATOM 679 C CA . LYS A 1 94 ? -4.280 15.697 1.292 1.00 90.00 94 LYS A CA 1
ATOM 680 C C . LYS A 1 94 ? -3.276 15.197 0.235 1.00 90.00 94 LYS A C 1
ATOM 682 O O . LYS A 1 94 ? -2.422 15.952 -0.218 1.00 90.00 94 LYS A O 1
ATOM 687 N N . LEU A 1 95 ? -3.374 13.920 -0.143 1.00 93.00 95 LEU A N 1
ATOM 688 C CA . LEU A 1 95 ? -2.550 13.296 -1.183 1.00 93.00 95 LEU A CA 1
ATOM 689 C C . LEU A 1 95 ? -3.419 13.020 -2.412 1.00 93.00 95 LEU A C 1
ATOM 691 O O . LEU A 1 95 ? -4.225 12.094 -2.413 1.00 93.00 95 LEU A O 1
ATOM 695 N N . SER A 1 96 ? -3.248 13.817 -3.462 1.00 92.06 96 SER A N 1
ATOM 696 C CA . SER A 1 96 ? -4.052 13.766 -4.689 1.00 92.06 96 SER A CA 1
ATOM 697 C C . SER A 1 96 ? -3.326 13.098 -5.862 1.00 92.06 96 SER A C 1
ATOM 699 O O . SER A 1 96 ? -3.956 12.652 -6.824 1.00 92.06 96 SER A O 1
ATOM 701 N N . GLY A 1 97 ? -1.996 12.970 -5.791 1.00 93.00 97 GLY A N 1
ATOM 702 C CA . GLY A 1 97 ? -1.202 12.412 -6.883 1.00 93.00 97 GLY A CA 1
ATOM 703 C C . GLY A 1 97 ? 0.103 11.742 -6.463 1.00 93.00 97 GLY A C 1
ATOM 704 O O . GLY A 1 97 ? 0.683 12.021 -5.418 1.00 93.00 97 GLY A O 1
ATOM 705 N N . ILE A 1 98 ? 0.635 10.889 -7.347 1.00 91.75 98 ILE A N 1
ATOM 706 C CA . ILE A 1 98 ? 1.860 10.112 -7.085 1.00 91.75 98 ILE A CA 1
ATOM 707 C C . ILE A 1 98 ? 3.094 10.988 -6.809 1.00 91.75 98 ILE A C 1
ATOM 709 O O . ILE A 1 98 ? 4.003 10.568 -6.097 1.00 91.75 98 ILE A O 1
ATOM 713 N N . LYS A 1 99 ? 3.142 12.207 -7.364 1.00 92.31 99 LYS A N 1
ATOM 714 C CA . LYS A 1 99 ? 4.225 13.166 -7.094 1.00 92.31 99 LYS A CA 1
ATOM 715 C C . LYS A 1 99 ? 4.229 13.591 -5.625 1.00 92.31 99 LYS A C 1
ATOM 717 O O . LYS A 1 99 ? 5.288 13.601 -5.010 1.00 92.31 99 LYS A O 1
ATOM 722 N N . GLU A 1 100 ? 3.054 13.875 -5.071 1.00 93.00 100 GLU A N 1
ATOM 723 C CA . GLU A 1 100 ? 2.876 14.270 -3.670 1.00 93.00 100 GLU A CA 1
ATOM 724 C C . GLU A 1 100 ? 3.161 13.096 -2.737 1.00 93.00 100 GLU A C 1
ATOM 726 O O . GLU A 1 100 ? 3.894 13.254 -1.768 1.00 93.00 100 GLU A O 1
ATOM 731 N N . VAL A 1 101 ? 2.686 11.894 -3.084 1.00 93.06 101 VAL A N 1
ATOM 732 C CA . VAL A 1 101 ? 3.007 10.665 -2.340 1.00 93.06 101 VAL A CA 1
ATOM 733 C C . VAL A 1 101 ? 4.522 10.459 -2.259 1.00 93.06 101 VAL A C 1
ATOM 735 O O . VAL A 1 101 ? 5.060 10.192 -1.190 1.00 93.06 101 VAL A O 1
ATOM 738 N N . ARG A 1 102 ? 5.240 10.624 -3.376 1.00 91.69 102 ARG A N 1
ATOM 739 C CA . ARG A 1 102 ? 6.706 10.504 -3.397 1.00 91.69 102 ARG A CA 1
ATOM 740 C C . ARG A 1 102 ? 7.396 11.606 -2.596 1.00 91.69 102 ARG A C 1
ATOM 742 O O . ARG A 1 102 ? 8.358 11.309 -1.900 1.00 91.69 102 ARG A O 1
ATOM 749 N N . ALA A 1 1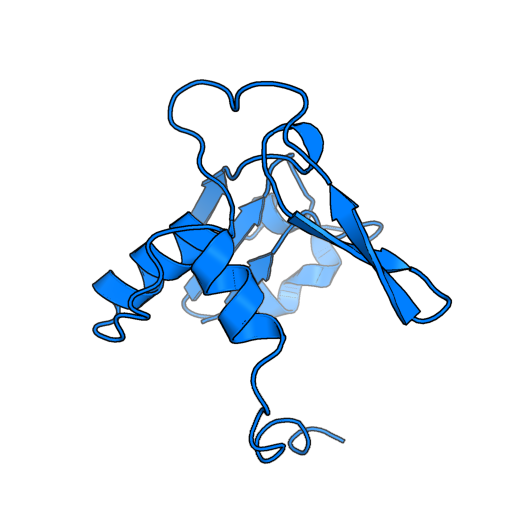03 ? 6.905 12.841 -2.662 1.00 91.00 103 ALA A N 1
ATOM 750 C CA . ALA A 1 103 ? 7.430 13.931 -1.845 1.00 91.00 103 ALA A CA 1
ATOM 751 C C . ALA A 1 103 ? 7.254 13.645 -0.344 1.00 91.00 103 ALA A C 1
ATOM 753 O O . ALA A 1 103 ? 8.192 13.831 0.426 1.00 91.00 103 ALA A O 1
ATOM 754 N N . ALA A 1 104 ? 6.097 13.108 0.055 1.00 90.06 104 ALA A N 1
ATOM 755 C CA . ALA A 1 104 ? 5.819 12.710 1.433 1.00 90.06 104 ALA A CA 1
ATOM 756 C C . ALA A 1 104 ? 6.709 11.548 1.912 1.00 90.06 104 ALA A C 1
ATOM 758 O O . ALA A 1 104 ? 7.080 11.504 3.081 1.00 90.06 104 ALA A O 1
ATOM 759 N N . LEU A 1 105 ? 7.093 10.622 1.025 1.00 86.31 105 LEU A N 1
ATOM 760 C CA . LEU A 1 105 ? 8.019 9.534 1.367 1.00 86.31 105 LEU A CA 1
ATOM 761 C C . LEU A 1 105 ? 9.441 10.027 1.664 1.00 86.31 105 LEU A C 1
ATOM 763 O O . LEU A 1 105 ? 10.107 9.427 2.505 1.00 86.31 105 LEU A O 1
ATOM 767 N N . SER A 1 106 ? 9.883 11.088 0.985 1.00 81.31 106 SER A N 1
ATOM 768 C CA . SER A 1 106 ? 11.212 11.690 1.161 1.00 81.31 106 SER A CA 1
ATOM 769 C C . SER A 1 106 ? 11.269 12.749 2.265 1.00 81.31 106 SER A C 1
ATOM 771 O O . SER A 1 106 ? 12.351 13.253 2.564 1.00 81.31 106 SER A O 1
ATOM 773 N N . ALA A 1 107 ? 10.128 13.124 2.849 1.00 76.19 107 ALA A N 1
ATOM 774 C CA . ALA A 1 107 ? 10.086 14.080 3.944 1.00 76.19 107 ALA A CA 1
ATOM 775 C C . ALA A 1 107 ? 10.717 13.47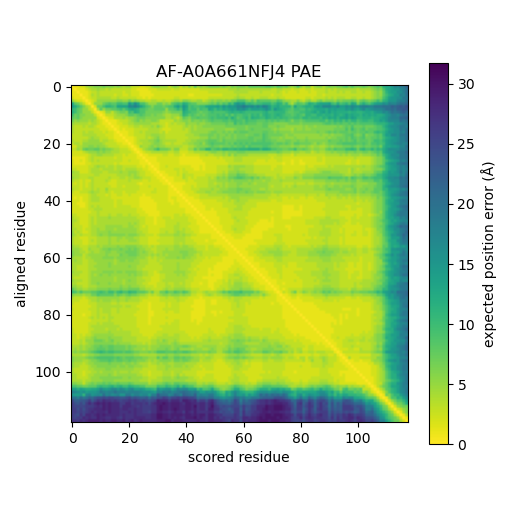1 5.214 1.00 76.19 107 ALA A C 1
ATOM 777 O O . ALA A 1 107 ? 10.511 12.281 5.482 1.00 76.19 107 ALA A O 1
ATOM 778 N N . PRO A 1 108 ? 11.459 14.261 6.016 1.00 67.00 108 PRO A N 1
ATOM 779 C CA . PRO A 1 108 ? 11.924 13.823 7.326 1.00 67.00 108 PRO A CA 1
ATOM 780 C C . PRO A 1 108 ? 10.733 13.336 8.152 1.00 67.00 108 PRO A C 1
ATOM 782 O O . PRO A 1 108 ? 9.736 14.045 8.286 1.00 67.00 108 PRO A O 1
ATOM 785 N N . ARG A 1 109 ? 10.818 12.112 8.673 1.00 71.19 109 ARG A N 1
ATOM 786 C CA . ARG A 1 109 ? 9.843 11.614 9.644 1.00 71.19 109 ARG A CA 1
ATOM 787 C C . ARG A 1 109 ? 10.402 11.878 11.028 1.00 71.19 109 ARG A C 1
ATOM 789 O O . ARG A 1 109 ? 11.537 11.488 11.293 1.00 71.19 109 ARG A O 1
ATOM 796 N N . ASP A 1 110 ? 9.601 12.470 11.906 1.00 52.12 110 ASP A N 1
ATOM 797 C CA . ASP A 1 110 ? 9.894 12.431 13.334 1.00 52.12 110 ASP A CA 1
ATOM 798 C C . ASP A 1 110 ? 9.934 10.952 13.740 1.00 52.12 110 ASP A C 1
ATOM 800 O O . ASP A 1 110 ? 8.940 10.232 13.634 1.00 52.12 110 ASP A O 1
ATOM 804 N N . SER A 1 111 ? 11.101 10.457 14.145 1.00 46.75 111 SER A N 1
ATOM 805 C CA . SER A 1 111 ? 11.358 9.041 14.444 1.00 46.75 111 SER A CA 1
ATOM 806 C C . SER A 1 111 ? 10.653 8.526 15.712 1.00 46.75 111 SER A C 1
ATOM 808 O O . SER A 1 111 ? 10.966 7.445 16.199 1.00 46.75 111 SER A O 1
ATOM 810 N N . ALA A 1 112 ? 9.660 9.244 16.239 1.00 42.25 112 ALA A N 1
ATOM 811 C CA . ALA A 1 112 ? 9.034 8.986 17.535 1.00 42.25 112 ALA A CA 1
ATOM 812 C C . ALA A 1 112 ? 7.939 7.896 17.535 1.00 42.25 112 ALA A C 1
ATOM 814 O O . ALA A 1 112 ? 7.179 7.792 18.493 1.00 42.25 112 ALA A O 1
ATOM 815 N N . THR A 1 113 ? 7.806 7.077 16.487 1.00 39.34 113 THR A N 1
ATOM 816 C CA . THR A 1 113 ? 6.816 5.972 16.471 1.00 39.34 113 THR A CA 1
ATOM 817 C C . THR A 1 113 ? 7.390 4.625 16.023 1.00 39.34 113 THR A C 1
ATOM 819 O O . THR A 1 113 ? 6.632 3.691 15.786 1.00 39.34 113 THR A O 1
ATOM 822 N N . ALA A 1 114 ? 8.719 4.504 15.914 1.00 39.09 114 ALA A N 1
ATOM 823 C CA . ALA A 1 114 ? 9.388 3.236 15.600 1.00 39.09 114 ALA A CA 1
ATOM 824 C C . ALA A 1 114 ? 9.867 2.463 16.850 1.00 39.09 114 ALA A C 1
ATOM 826 O O . ALA A 1 114 ? 10.170 1.280 16.747 1.00 39.09 114 ALA A O 1
ATOM 827 N N . GLU A 1 115 ? 9.874 3.090 18.031 1.00 32.59 115 GLU A N 1
ATOM 828 C CA . GLU A 1 115 ? 10.246 2.461 19.306 1.00 32.59 115 GLU A CA 1
ATOM 829 C C . GLU A 1 115 ? 9.013 2.245 20.194 1.00 32.59 115 GLU A C 1
ATOM 831 O O . GLU A 1 115 ? 8.817 2.898 21.213 1.00 32.59 115 GLU A O 1
ATOM 836 N N . ALA A 1 116 ? 8.139 1.328 19.791 1.00 36.41 116 ALA A N 1
ATOM 837 C CA . ALA A 1 116 ? 7.167 0.733 20.703 1.00 36.41 116 ALA A CA 1
ATOM 838 C C . ALA A 1 116 ? 6.800 -0.664 20.204 1.00 36.41 116 ALA A C 1
ATOM 840 O O . ALA A 1 116 ? 5.723 -0.851 19.648 1.00 36.41 116 ALA A O 1
ATOM 841 N N . GLN A 1 117 ? 7.742 -1.601 20.359 1.00 33.31 117 GLN A N 1
ATOM 842 C CA . GLN A 1 117 ? 7.549 -3.032 20.656 1.00 33.31 117 GLN A CA 1
ATOM 843 C C . GLN A 1 117 ? 8.866 -3.778 20.381 1.00 33.31 117 GLN A C 1
ATOM 845 O O . GLN A 1 117 ? 9.052 -4.381 19.326 1.00 33.31 117 GLN A O 1
ATOM 850 N N . ALA A 1 118 ? 9.778 -3.691 21.351 1.00 30.31 118 ALA A N 1
ATOM 851 C CA . ALA A 1 118 ? 10.765 -4.725 21.647 1.00 30.31 118 ALA A CA 1
ATOM 852 C C . ALA A 1 118 ? 10.383 -5.341 22.999 1.00 30.31 118 ALA A C 1
ATOM 854 O O . ALA A 1 118 ? 9.864 -4.572 23.845 1.00 30.31 118 ALA A O 1
#

Mean predicted aligned error: 6.48 Å

Foldseek 3Di:
DDEAEEAPPPDALVVCVVVLPPPAFEYAYQDDHRVVVRHPYYDYAFDPLAAWDWDQDPVRDIDTDHRNDHGPDPHYHPVVVVQVVCVVVVRHPPDDDPVVVVVVVPDDDPPVPPPDDD

Sequence (118 aa):
GVLVLGSAGDKGASDFAPLTKIHASVSLSANRGPFDAVAQVVVPVASWAEQHGTFVNVDGLSQTFKRAIAAPGRIVPTWQTLVAIAEEMGKPMKLSGIKEVRAALSAPRDSATAEAQA

Solvent-accessible surface area (backbone atoms only — not comparable to full-atom values): 7308 Å² total; per-residue (Å²): 114,48,79,42,83,50,52,63,79,91,52,55,50,74,76,47,55,76,57,64,76,46,96,37,33,38,31,39,23,63,55,95,32,41,56,59,81,66,36,80,40,74,46,73,23,32,43,78,53,33,27,69,53,70,47,65,50,97,87,68,50,78,42,76,51,66,52,76,47,82,42,67,89,88,43,45,46,57,69,58,54,52,39,52,53,28,42,78,70,74,50,69,72,89,68,88,45,73,68,52,52,53,53,60,70,72,46,89,69,82,75,86,77,78,86,82,83,133

Radius of gyration: 15.82 Å; Cα contacts (8 Å, |Δi|>4): 153; chains: 1; bounding box: 35×36×40 Å